Protein AF-A0A929BUK2-F1 (afdb_monomer_lite)

Sequence (53 aa):
MVNAYTYFENLASELPEIPPDSIVSRTLYDDDQQKAILFGFAVGQELSEHTAS

Secondary structure (DSSP, 8-state):
--------S-HHHHSPP--TT-EEEEEEEEETTEEEEEEEE-TT---------

Structure (mmCIF, N/CA/C/O backbone):
data_AF-A0A929BUK2-F1
#
_entry.id   AF-A0A929BUK2-F1
#
loop_
_atom_site.group_PDB
_atom_site.id
_atom_site.type_symbol
_atom_site.label_atom_id
_atom_site.label_alt_id
_atom_site.label_comp_id
_atom_site.label_asym_id
_atom_site.label_entity_id
_atom_site.label_seq_id
_atom_site.pdbx_PDB_ins_code
_atom_site.Cartn_x
_atom_site.Cartn_y
_atom_site.Cartn_z
_atom_site.occupancy
_atom_site.B_iso_or_equiv
_atom_site.auth_seq_id
_atom_site.auth_comp_id
_atom_site.auth_asym_id
_atom_site.auth_atom_id
_atom_site.pdbx_PDB_model_num
ATOM 1 N N . MET A 1 1 ? -16.707 -15.197 23.388 1.00 44.62 1 MET A N 1
ATOM 2 C CA . MET A 1 1 ? -15.879 -14.000 23.141 1.00 44.62 1 MET A CA 1
ATOM 3 C C . MET A 1 1 ? -15.678 -13.953 21.640 1.00 44.62 1 MET A C 1
ATOM 5 O O . MET A 1 1 ? -15.180 -14.935 21.108 1.00 44.62 1 MET A O 1
ATOM 9 N N . VAL A 1 2 ? -16.190 -12.937 20.948 1.00 57.50 2 VAL A N 1
ATOM 10 C CA . VAL A 1 2 ? -16.035 -12.836 19.491 1.00 57.50 2 VAL A CA 1
ATOM 11 C C . VAL A 1 2 ? -14.851 -11.912 19.256 1.00 57.50 2 VAL A C 1
ATOM 13 O O . VAL A 1 2 ? -14.942 -10.724 19.548 1.00 57.50 2 VAL A O 1
ATOM 16 N N . ASN A 1 3 ? -13.722 -12.448 18.804 1.00 61.09 3 ASN A N 1
ATOM 17 C CA . ASN A 1 3 ? -12.663 -11.599 18.280 1.00 61.09 3 ASN A CA 1
ATOM 18 C C . ASN A 1 3 ? -13.180 -11.022 16.956 1.00 61.09 3 ASN A C 1
ATOM 20 O O . ASN A 1 3 ? -13.408 -11.775 16.013 1.00 61.09 3 ASN A O 1
ATOM 24 N 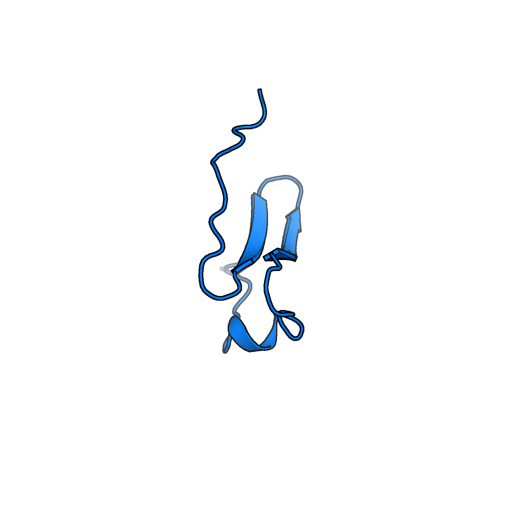N . ALA A 1 4 ? -13.407 -9.709 16.901 1.00 77.56 4 ALA A N 1
ATOM 25 C CA . ALA A 1 4 ? -13.670 -9.011 15.650 1.00 77.56 4 ALA A CA 1
ATOM 26 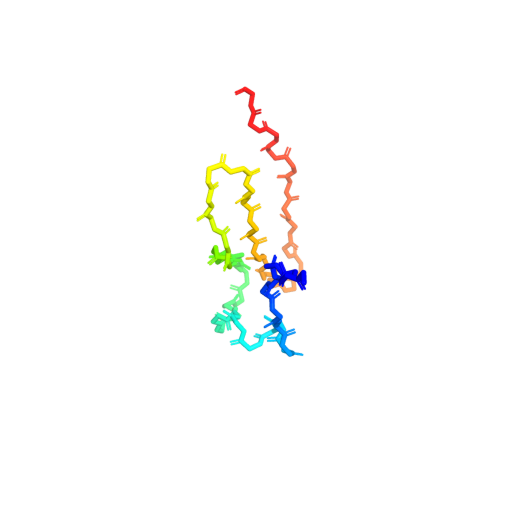C C . ALA A 1 4 ? -12.326 -8.831 14.935 1.00 77.56 4 ALA A C 1
ATOM 28 O O . ALA A 1 4 ? -11.561 -7.926 15.254 1.00 77.56 4 ALA A O 1
ATOM 29 N N . TYR A 1 5 ? -12.001 -9.760 14.041 1.00 82.31 5 TYR A N 1
ATOM 30 C CA . TYR A 1 5 ? -10.836 -9.667 13.172 1.00 82.31 5 TYR A CA 1
ATOM 31 C C . TYR A 1 5 ? -11.283 -9.809 11.723 1.00 82.31 5 TYR A C 1
ATOM 33 O O . TYR A 1 5 ? -12.163 -10.610 11.407 1.00 82.31 5 TYR A O 1
ATOM 41 N N . THR A 1 6 ? -10.646 -9.042 10.848 1.00 84.69 6 THR A N 1
ATOM 42 C CA . THR A 1 6 ? -10.790 -9.197 9.403 1.00 84.69 6 THR A CA 1
ATOM 43 C C . THR A 1 6 ? -9.624 -10.041 8.917 1.00 84.69 6 THR A C 1
ATOM 45 O O . THR A 1 6 ? -8.465 -9.668 9.097 1.00 84.69 6 THR A O 1
ATOM 48 N N . TYR A 1 7 ? -9.925 -11.207 8.352 1.00 87.94 7 TYR A N 1
ATOM 49 C CA . TYR A 1 7 ? -8.924 -12.102 7.782 1.00 87.94 7 TYR A CA 1
ATOM 50 C C . TYR A 1 7 ? -8.863 -11.919 6.266 1.00 87.94 7 TYR A C 1
ATOM 52 O O . TYR A 1 7 ? -9.892 -11.969 5.595 1.00 87.94 7 TYR A O 1
ATOM 60 N N . PHE A 1 8 ? -7.649 -11.752 5.745 1.00 89.19 8 PHE A N 1
ATOM 61 C CA . PHE A 1 8 ? -7.365 -11.713 4.316 1.00 89.19 8 PHE A CA 1
ATOM 62 C C . PHE A 1 8 ? -6.471 -12.904 3.979 1.00 89.19 8 PHE A C 1
ATOM 64 O O . PHE A 1 8 ? -5.338 -12.980 4.451 1.00 89.19 8 PHE A O 1
ATOM 71 N N . GLU A 1 9 ? -6.979 -13.836 3.175 1.00 92.00 9 GLU A N 1
ATOM 72 C CA . GLU A 1 9 ? -6.214 -15.020 2.762 1.00 92.00 9 GLU A CA 1
ATOM 73 C C . GLU A 1 9 ? -5.062 -14.647 1.818 1.00 92.00 9 GLU A C 1
ATOM 75 O O . GLU A 1 9 ? -3.959 -15.180 1.929 1.00 92.00 9 GLU A O 1
ATOM 80 N N . ASN A 1 10 ? -5.297 -13.684 0.920 1.00 90.75 10 ASN A N 1
ATOM 81 C CA . ASN A 1 10 ? -4.314 -13.211 -0.045 1.00 90.75 10 ASN A CA 1
ATOM 82 C C . ASN A 1 10 ? -4.388 -11.687 -0.193 1.00 90.75 10 ASN A C 1
ATOM 84 O O . ASN A 1 10 ? -5.252 -11.159 -0.885 1.00 90.75 10 ASN A O 1
ATOM 88 N N . LEU A 1 11 ? -3.441 -10.979 0.423 1.00 88.38 11 LEU A N 1
ATOM 89 C CA . LEU A 1 11 ? -3.362 -9.519 0.330 1.00 88.38 11 LEU A CA 1
ATOM 90 C C . LEU A 1 11 ? -3.083 -9.032 -1.099 1.00 88.38 11 LEU A C 1
ATOM 92 O O . LEU A 1 11 ? -3.559 -7.970 -1.482 1.00 88.38 11 LEU A O 1
ATOM 96 N N . ALA A 1 12 ? -2.341 -9.797 -1.904 1.00 86.31 12 ALA A N 1
ATOM 97 C CA . ALA A 1 12 ? -2.040 -9.407 -3.280 1.00 86.31 12 ALA A CA 1
ATOM 98 C C . ALA A 1 12 ? -3.292 -9.431 -4.170 1.00 86.31 12 ALA A C 1
ATOM 100 O O . ALA A 1 12 ? -3.404 -8.609 -5.071 1.00 86.31 12 ALA A O 1
ATOM 101 N N . SER A 1 13 ? -4.252 -10.319 -3.890 1.00 89.81 13 SER A N 1
ATOM 102 C CA . SER A 1 13 ? -5.554 -10.346 -4.573 1.00 89.81 13 SER A CA 1
ATOM 103 C C . SER A 1 13 ? -6.443 -9.148 -4.237 1.00 89.81 13 SER A C 1
ATOM 105 O O . SER A 1 13 ? -7.329 -8.810 -5.019 1.00 89.81 13 SER A O 1
ATOM 107 N N . GLU A 1 14 ? -6.198 -8.481 -3.108 1.00 89.44 14 GLU A N 1
ATOM 108 C CA . GLU A 1 14 ? -6.928 -7.270 -2.740 1.00 89.44 14 GLU A CA 1
ATOM 109 C C . GLU A 1 14 ? -6.429 -6.042 -3.511 1.00 89.44 14 GLU A C 1
ATOM 111 O O . GLU A 1 14 ? -7.145 -5.043 -3.603 1.00 89.44 14 GLU A O 1
ATOM 116 N N . LEU A 1 15 ? -5.231 -6.084 -4.099 1.00 88.94 15 LEU A N 1
ATOM 117 C CA . LEU A 1 15 ? -4.735 -4.999 -4.938 1.00 88.94 15 LEU A CA 1
ATOM 118 C C . LEU A 1 15 ? -5.198 -5.162 -6.392 1.00 88.94 15 LEU A C 1
ATOM 120 O O . LEU A 1 15 ? -5.195 -6.271 -6.927 1.00 88.94 15 LEU A O 1
ATOM 124 N N . PRO A 1 16 ? -5.577 -4.058 -7.061 1.00 86.38 16 PRO A N 1
ATOM 125 C CA . PRO A 1 16 ? -5.709 -4.067 -8.510 1.00 86.38 16 PRO A CA 1
ATOM 126 C C . PRO A 1 16 ? -4.339 -4.290 -9.170 1.00 86.38 16 PRO A C 1
ATOM 128 O O . PRO A 1 16 ? -3.296 -4.214 -8.516 1.00 86.38 16 PRO A O 1
ATOM 131 N N . GLU A 1 17 ? -4.341 -4.529 -10.484 1.00 88.62 17 GLU A N 1
ATOM 132 C CA . GLU A 1 17 ? -3.108 -4.530 -11.277 1.00 88.62 17 GLU A CA 1
ATOM 133 C C . GLU A 1 17 ? -2.301 -3.255 -10.991 1.00 88.62 17 GLU A C 1
ATOM 135 O O . GLU A 1 17 ? -2.879 -2.171 -10.909 1.00 88.62 17 GLU A O 1
ATOM 140 N N . ILE A 1 18 ? -0.987 -3.405 -10.801 1.00 89.62 18 ILE A N 1
ATOM 141 C CA . ILE A 1 18 ? -0.058 -2.311 -10.502 1.00 89.62 18 ILE A CA 1
ATOM 142 C C . ILE A 1 18 ? 0.602 -1.897 -11.825 1.00 89.62 18 ILE A C 1
ATOM 144 O O . ILE A 1 18 ? 1.461 -2.636 -12.317 1.00 89.62 18 ILE A O 1
ATOM 148 N N . PRO A 1 19 ? 0.226 -0.752 -12.426 1.00 88.56 19 PRO A N 1
ATOM 149 C CA . PRO A 1 19 ? 0.873 -0.272 -13.640 1.00 88.56 19 PRO A CA 1
ATOM 150 C C . PRO A 1 19 ? 2.379 -0.039 -13.437 1.00 88.56 19 PRO A C 1
ATOM 152 O O . PRO A 1 19 ? 2.799 0.294 -12.323 1.00 88.56 19 PRO A O 1
ATOM 155 N N . PRO A 1 20 ? 3.201 -0.149 -14.497 1.00 89.38 20 PRO A N 1
ATOM 156 C CA . PRO A 1 20 ? 4.605 0.247 -14.428 1.00 89.38 20 PRO A CA 1
ATOM 157 C C . PRO A 1 20 ? 4.737 1.711 -13.988 1.00 89.38 20 PRO A C 1
ATOM 159 O O . PRO A 1 20 ? 3.878 2.536 -14.300 1.00 89.38 20 PRO A O 1
ATOM 162 N N . ASP A 1 21 ? 5.805 2.007 -13.242 1.00 87.12 21 ASP A N 1
ATOM 163 C CA . ASP A 1 21 ? 6.107 3.349 -12.724 1.00 87.12 21 ASP A CA 1
ATOM 164 C C . ASP A 1 21 ? 4.964 3.982 -11.908 1.00 87.12 21 ASP A C 1
ATOM 166 O O . ASP A 1 21 ? 4.742 5.191 -11.944 1.00 87.12 21 ASP A O 1
ATOM 170 N N . SER A 1 22 ? 4.217 3.162 -11.160 1.00 86.62 22 SER A N 1
ATOM 171 C CA . SER A 1 22 ? 3.104 3.637 -10.340 1.00 86.62 22 SER A CA 1
ATOM 172 C C . SER A 1 22 ? 3.077 3.036 -8.935 1.00 86.62 22 SER A C 1
ATOM 174 O O . SER A 1 22 ? 3.659 1.983 -8.657 1.00 86.62 22 SER A O 1
ATOM 176 N N . ILE A 1 23 ? 2.370 3.732 -8.045 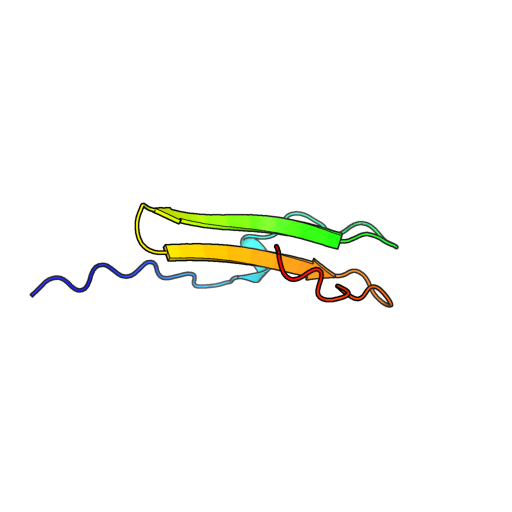1.00 89.44 23 ILE A N 1
ATOM 177 C CA . ILE A 1 23 ? 2.040 3.272 -6.700 1.00 89.44 23 ILE A CA 1
ATOM 178 C C . ILE A 1 23 ? 0.519 3.242 -6.607 1.00 89.44 23 ILE A C 1
ATOM 180 O O . ILE A 1 23 ? -0.140 4.261 -6.817 1.00 89.44 23 ILE A O 1
ATOM 184 N N . VAL A 1 24 ? -0.038 2.081 -6.280 1.00 90.19 24 VAL A N 1
ATOM 185 C CA . VAL A 1 24 ? -1.468 1.925 -6.001 1.00 90.19 24 VAL A CA 1
ATOM 186 C C . VAL A 1 24 ? -1.681 1.821 -4.498 1.00 90.19 24 VAL A C 1
ATOM 188 O O . VAL A 1 24 ? -0.883 1.214 -3.786 1.00 90.19 24 VAL A O 1
ATOM 191 N N . SER A 1 25 ? -2.764 2.403 -3.994 1.00 90.12 25 SER A N 1
ATOM 192 C CA . SER A 1 25 ? -3.156 2.273 -2.593 1.00 90.12 25 SER A CA 1
ATOM 193 C C . SER A 1 25 ? -4.625 1.890 -2.492 1.00 90.12 25 SER A C 1
ATOM 195 O O . SER A 1 25 ? -5.471 2.374 -3.246 1.00 90.12 25 SER A O 1
ATOM 197 N N . ARG A 1 26 ? -4.935 0.982 -1.568 1.00 89.12 26 ARG A N 1
ATOM 198 C CA . ARG A 1 26 ? -6.299 0.539 -1.294 1.00 89.12 26 ARG A CA 1
ATOM 199 C C . ARG A 1 26 ? -6.536 0.488 0.202 1.00 89.12 26 ARG A C 1
ATOM 201 O O . ARG A 1 26 ? -5.794 -0.155 0.937 1.00 89.12 26 ARG A O 1
ATOM 208 N N . THR A 1 27 ? -7.611 1.120 0.648 1.00 91.12 27 THR A N 1
ATOM 209 C CA . THR A 1 27 ? -8.089 0.985 2.024 1.00 91.12 27 THR A CA 1
ATOM 210 C C . THR A 1 27 ? -8.718 -0.396 2.204 1.00 91.12 27 THR A C 1
ATOM 212 O O . THR A 1 27 ? -9.715 -0.708 1.554 1.00 91.12 27 THR A O 1
ATOM 215 N N . LEU A 1 28 ? -8.119 -1.230 3.055 1.00 90.06 28 LEU A N 1
ATOM 216 C CA . LEU A 1 28 ? -8.641 -2.556 3.407 1.00 90.06 28 LEU A CA 1
ATOM 217 C C . LEU A 1 28 ? -9.612 -2.491 4.586 1.00 90.06 28 LEU A C 1
ATOM 219 O O . LEU A 1 28 ? -10.537 -3.292 4.680 1.00 90.06 28 LEU A O 1
ATOM 223 N N . TYR A 1 29 ? -9.379 -1.548 5.495 1.00 89.44 29 TYR A N 1
ATOM 224 C CA . TYR A 1 29 ? -10.193 -1.336 6.681 1.00 89.44 29 TYR A CA 1
ATOM 225 C C . TYR A 1 29 ? -10.094 0.126 7.103 1.00 89.44 29 TYR A C 1
ATOM 227 O O . TYR A 1 29 ? -9.004 0.699 7.093 1.00 89.44 29 TYR A O 1
ATOM 235 N N . ASP A 1 30 ? -11.220 0.721 7.466 1.00 90.50 30 ASP A N 1
ATOM 236 C CA . ASP A 1 30 ? -11.310 2.091 7.961 1.00 90.50 30 ASP A CA 1
ATOM 237 C C . ASP A 1 30 ? -12.484 2.141 8.933 1.00 90.50 30 ASP A C 1
ATOM 239 O O . ASP A 1 30 ? -13.625 1.878 8.555 1.00 90.50 30 ASP A O 1
ATOM 243 N N . ASP A 1 31 ? -12.170 2.379 10.198 1.00 85.88 31 ASP A N 1
ATOM 244 C CA . ASP A 1 31 ? -13.129 2.523 11.286 1.00 85.88 31 ASP A CA 1
ATOM 245 C C .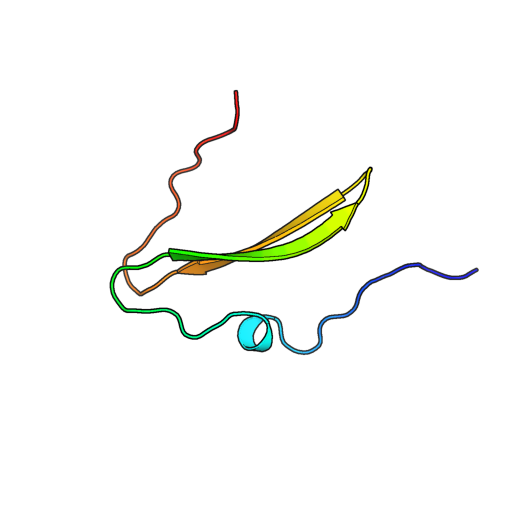 ASP A 1 31 ? -12.613 3.585 12.264 1.00 85.88 31 ASP A C 1
ATOM 247 O O . ASP A 1 31 ? -11.470 4.034 12.160 1.00 85.88 31 ASP A O 1
ATOM 251 N N . ASP A 1 32 ? -13.431 3.949 13.250 1.00 86.75 32 ASP A N 1
ATOM 252 C CA . ASP A 1 32 ? -13.167 5.047 14.190 1.00 86.75 32 ASP A CA 1
ATOM 253 C C . ASP A 1 32 ? -11.822 4.914 14.941 1.00 86.75 32 ASP A C 1
ATOM 255 O O . ASP A 1 32 ? -11.221 5.906 15.347 1.00 86.75 32 ASP A O 1
ATOM 259 N N . GLN A 1 33 ? -11.309 3.687 15.104 1.00 86.94 33 GLN A N 1
ATOM 260 C CA . GLN A 1 33 ? -10.070 3.415 15.848 1.00 86.94 33 GLN A CA 1
ATOM 261 C C . GLN A 1 33 ? -8.867 3.009 14.989 1.00 86.94 33 GLN A C 1
ATOM 263 O O . GLN A 1 33 ? -7.733 3.093 15.461 1.00 86.94 33 GLN A O 1
ATOM 268 N N . GLN A 1 34 ? -9.078 2.485 13.779 1.00 87.31 34 GLN A N 1
ATOM 269 C CA . GLN A 1 34 ? -8.014 1.844 13.002 1.00 87.31 34 GLN A CA 1
ATOM 270 C C . GLN A 1 34 ? -8.219 2.042 11.506 1.00 87.31 34 GLN A C 1
ATOM 272 O O . GLN A 1 34 ? -9.307 1.818 10.978 1.00 87.31 34 GLN A O 1
ATOM 277 N N . LYS A 1 35 ? -7.121 2.355 10.816 1.00 90.19 35 LYS A N 1
ATOM 278 C CA . LYS A 1 35 ? -7.069 2.465 9.363 1.00 90.19 35 LYS A CA 1
ATOM 279 C C . LYS A 1 35 ? -5.971 1.567 8.812 1.00 90.19 35 LYS A C 1
ATOM 281 O O . LYS A 1 35 ? -4.797 1.762 9.115 1.00 90.19 35 LYS A O 1
ATOM 286 N N . ALA A 1 36 ? -6.353 0.596 7.992 1.00 90.12 36 ALA A N 1
ATOM 287 C CA . ALA A 1 36 ? -5.439 -0.285 7.282 1.00 90.12 36 ALA A CA 1
ATOM 288 C C . ALA A 1 36 ? -5.473 0.045 5.787 1.00 90.12 36 ALA A C 1
ATOM 290 O O . ALA A 1 36 ? -6.499 -0.109 5.119 1.00 90.12 36 ALA A O 1
ATOM 291 N N . ILE A 1 37 ? -4.335 0.487 5.259 1.00 91.12 37 ILE A N 1
ATOM 292 C CA . ILE A 1 37 ? -4.153 0.798 3.841 1.00 91.12 37 ILE A CA 1
ATOM 293 C C . ILE A 1 37 ? -3.073 -0.130 3.300 1.00 91.12 37 ILE A C 1
ATOM 295 O O . ILE A 1 37 ? -1.986 -0.224 3.867 1.00 91.12 37 ILE A O 1
ATOM 299 N N . LEU A 1 38 ? -3.378 -0.809 2.203 1.00 91.31 38 LEU A N 1
ATOM 300 C CA . LEU A 1 38 ? -2.444 -1.641 1.467 1.00 91.31 38 LEU A CA 1
ATOM 301 C C . LEU A 1 38 ? -1.855 -0.839 0.308 1.00 91.31 38 LEU A C 1
ATOM 303 O O . LEU A 1 38 ? -2.597 -0.228 -0.460 1.00 91.31 38 LEU A O 1
ATOM 307 N N . PHE A 1 39 ? -0.531 -0.860 0.181 1.00 90.88 39 PHE A N 1
ATOM 308 C CA . PHE A 1 39 ? 0.197 -0.182 -0.886 1.00 90.88 39 PHE A CA 1
ATOM 309 C C . PHE A 1 39 ? 0.868 -1.206 -1.800 1.00 90.88 39 PHE A C 1
ATOM 311 O O . PHE A 1 39 ? 1.556 -2.111 -1.328 1.00 90.88 39 PHE A O 1
ATOM 318 N N . GLY A 1 40 ? 0.666 -1.053 -3.106 1.00 91.38 40 GLY A N 1
ATOM 319 C CA . GLY A 1 40 ? 1.351 -1.801 -4.152 1.00 91.38 40 GLY A CA 1
ATOM 320 C C . GLY A 1 40 ? 2.340 -0.898 -4.878 1.00 91.38 40 GLY A C 1
ATOM 321 O O . GLY A 1 40 ? 1.947 0.138 -5.409 1.00 91.38 40 GLY A O 1
ATOM 322 N N . PHE A 1 41 ? 3.608 -1.300 -4.911 1.00 90.56 41 PHE A N 1
ATOM 323 C CA . PHE A 1 41 ? 4.692 -0.553 -5.550 1.00 90.56 41 PHE A CA 1
ATOM 324 C C . PHE A 1 41 ? 5.130 -1.263 -6.822 1.00 90.56 41 PHE A C 1
ATOM 326 O O . PHE A 1 41 ? 5.475 -2.447 -6.783 1.00 90.56 41 PHE A O 1
ATOM 333 N N . ALA A 1 42 ? 5.146 -0.545 -7.943 1.00 89.88 42 ALA A N 1
ATOM 334 C CA . ALA A 1 42 ? 5.844 -1.023 -9.124 1.00 89.88 42 ALA A CA 1
ATOM 335 C C . ALA A 1 42 ? 7.358 -1.093 -8.858 1.00 89.88 42 ALA A C 1
ATOM 337 O O . ALA A 1 42 ? 7.888 -0.464 -7.940 1.00 89.88 42 ALA A O 1
ATOM 338 N N . VAL A 1 43 ? 8.073 -1.860 -9.681 1.00 87.31 43 VAL A N 1
ATOM 339 C CA . VAL A 1 43 ? 9.533 -1.989 -9.579 1.00 87.31 43 VAL A CA 1
ATOM 340 C C . VAL A 1 43 ? 10.191 -0.605 -9.604 1.00 87.31 43 VAL A C 1
ATOM 342 O O . VAL A 1 43 ? 9.920 0.195 -10.493 1.00 87.31 43 VAL A O 1
ATOM 345 N N . GLY A 1 44 ? 11.064 -0.338 -8.629 1.00 86.31 44 GLY A N 1
ATOM 346 C CA . GLY A 1 44 ? 11.796 0.927 -8.520 1.00 86.31 44 GLY A CA 1
ATOM 347 C C . GLY A 1 44 ? 11.009 2.085 -7.898 1.00 86.31 44 GLY A C 1
ATOM 348 O O . GLY A 1 44 ? 11.583 3.154 -7.722 1.00 86.31 44 GLY A O 1
ATOM 349 N N . GLN A 1 45 ? 9.734 1.891 -7.545 1.00 86.50 45 GLN A N 1
ATOM 350 C CA . GLN A 1 45 ? 8.955 2.875 -6.796 1.00 86.50 45 GLN A CA 1
ATOM 351 C C . GLN A 1 45 ? 9.181 2.718 -5.290 1.00 86.50 45 GLN A C 1
ATOM 353 O O . GLN A 1 45 ? 9.262 1.605 -4.769 1.00 86.50 45 GLN A O 1
ATOM 358 N N . GLU A 1 46 ? 9.219 3.841 -4.581 1.00 81.94 46 GLU A N 1
ATOM 359 C CA . GLU A 1 46 ? 9.329 3.903 -3.126 1.00 81.94 46 GLU A CA 1
ATOM 360 C C . GLU A 1 46 ? 8.329 4.927 -2.577 1.00 81.94 46 GLU A C 1
ATOM 362 O O . GLU A 1 46 ? 8.125 5.990 -3.165 1.00 81.94 46 GLU A O 1
ATOM 367 N N . 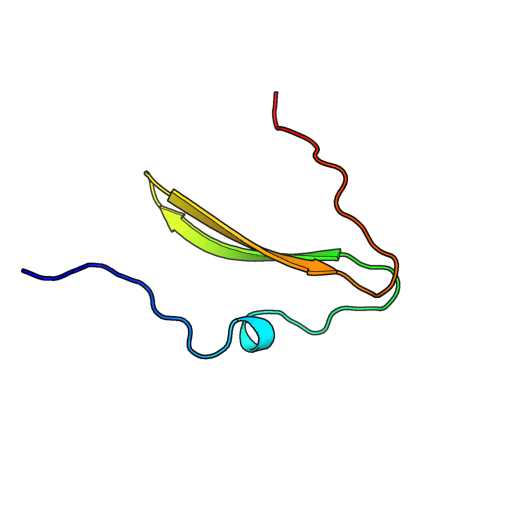LEU A 1 47 ? 7.679 4.615 -1.450 1.00 79.12 47 LEU A N 1
ATOM 368 C CA . LEU A 1 47 ? 6.932 5.629 -0.710 1.00 79.12 47 LEU A CA 1
ATOM 369 C C . LEU A 1 47 ? 7.927 6.387 0.160 1.00 79.12 47 LEU A C 1
ATOM 371 O O . LEU A 1 47 ? 8.410 5.853 1.157 1.00 79.12 47 LEU A O 1
ATOM 375 N N . SER A 1 48 ? 8.217 7.636 -0.186 1.00 70.88 48 SER A N 1
ATOM 376 C CA . SER A 1 48 ? 8.847 8.535 0.775 1.00 70.88 48 SER A CA 1
ATOM 377 C C . SER A 1 48 ? 7.835 8.841 1.880 1.00 70.88 48 SER A C 1
ATOM 379 O O . SER A 1 48 ? 6.684 9.183 1.606 1.00 70.88 48 SER A O 1
ATOM 381 N N . GLU A 1 49 ? 8.246 8.663 3.132 1.00 61.03 49 GLU A N 1
ATOM 382 C CA . GLU A 1 49 ? 7.400 8.828 4.311 1.00 61.03 49 GLU A CA 1
ATOM 383 C C . GLU A 1 49 ? 6.963 10.299 4.442 1.00 61.03 49 GLU A C 1
ATOM 385 O O . GLU A 1 49 ? 7.633 11.121 5.060 1.00 61.03 49 GLU A O 1
ATOM 390 N N . HIS A 1 50 ? 5.835 10.669 3.834 1.00 62.41 50 HIS A N 1
ATOM 391 C CA . HIS A 1 50 ? 5.149 1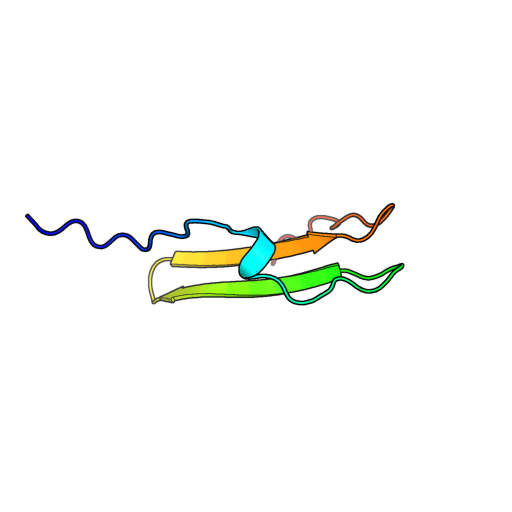1.913 4.161 1.00 62.41 50 HIS A CA 1
ATOM 392 C C . HIS A 1 50 ? 4.318 11.651 5.411 1.00 62.41 50 HIS A C 1
ATOM 394 O O . HIS A 1 50 ? 3.118 11.386 5.340 1.00 62.41 50 HIS A O 1
ATOM 400 N N . THR A 1 51 ? 4.980 11.659 6.567 1.00 50.22 51 THR A N 1
ATOM 401 C CA . THR A 1 51 ? 4.300 11.712 7.859 1.00 50.22 51 THR A CA 1
ATOM 402 C C . THR A 1 51 ? 3.340 12.901 7.818 1.00 50.22 51 THR A C 1
ATOM 404 O O . THR A 1 51 ? 3.758 14.043 7.617 1.00 50.22 51 THR A O 1
ATOM 407 N N . ALA A 1 52 ? 2.037 12.626 7.926 1.00 46.66 52 ALA A N 1
ATOM 408 C CA . ALA A 1 52 ? 1.040 13.676 8.071 1.00 46.66 52 ALA A CA 1
ATOM 409 C C . ALA A 1 52 ? 1.424 14.499 9.309 1.00 46.66 52 ALA A C 1
ATOM 411 O O . ALA A 1 52 ? 1.526 13.945 10.404 1.00 46.66 52 ALA A O 1
ATOM 412 N N . SER A 1 53 ? 1.740 15.778 9.095 1.00 45.09 53 SER A N 1
ATOM 413 C CA . SER A 1 53 ? 1.996 16.742 10.170 1.00 45.09 53 SER A CA 1
ATOM 414 C C . SER A 1 53 ? 0.691 17.194 10.812 1.00 45.09 53 SER A C 1
ATOM 416 O O . SER A 1 53 ? -0.326 17.237 10.081 1.00 45.09 53 SER A O 1
#

pLDDT: mean 82.58, std 13.07, range [44.62, 92.0]

Radius of gyration: 13.85 Å; chains: 1; bounding box: 28×32×38 Å

Foldseek 3Di:
DDDPDDDDPDPVVVDDDADAPDKDKDWPDDDPPDTDIDIDDHPPDDDDDPPPD